Protein AF-A0A1B6K6C5-F1 (afdb_monomer_lite)

InterPro domains:
  IPR003094 Fructose-2,6-bisphosphatase [PTHR10606] (16-101)
  IPR013079 6-phosphofructo-2-kinase [PF01591] (18-101)
  IPR027417 P-loop containing nucleoside triphosphate hydrolase [G3DSA:3.40.50.300] (21-101)
  IPR027417 P-loop containing nucleoside triphosphate hydrolase [SSF52540] (20-98)

Foldseek 3Di:
DDDDDDDPDPDPPCPVCVVVDDDDDDFDDDPPPCSVVCQVVVCVVCVVVPHNDDDQDLVVLLVVQDPPVPDPVLVDPPPVVSVVSSVVSVVVSVVVVVVVD

Radius of gyration: 18.45 Å; chains: 1; bounding box: 52×24×51 Å

Structure (mmCIF, N/CA/C/O backbone):
data_AF-A0A1B6K6C5-F1
#
_entry.id   AF-A0A1B6K6C5-F1
#
loop_
_atom_site.group_PDB
_atom_site.id
_atom_site.type_symbol
_atom_site.label_atom_id
_atom_site.label_alt_id
_atom_site.label_comp_id
_atom_site.label_asy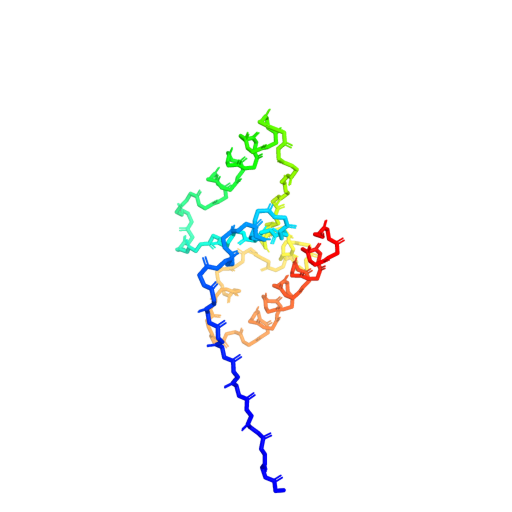m_id
_atom_site.label_entity_id
_atom_site.label_seq_id
_atom_site.pdbx_PDB_ins_code
_atom_site.Cartn_x
_atom_site.Cartn_y
_atom_site.Cartn_z
_atom_site.occupancy
_atom_site.B_iso_or_equiv
_atom_site.auth_seq_id
_atom_site.auth_comp_id
_atom_site.auth_asym_id
_atom_site.auth_atom_id
_atom_site.pdbx_PDB_model_num
ATOM 1 N N . ARG A 1 1 ? -33.249 6.642 -19.764 1.00 37.09 1 ARG A N 1
ATOM 2 C CA . ARG A 1 1 ? -33.397 5.396 -20.559 1.00 37.09 1 ARG A CA 1
ATOM 3 C C . ARG A 1 1 ? -31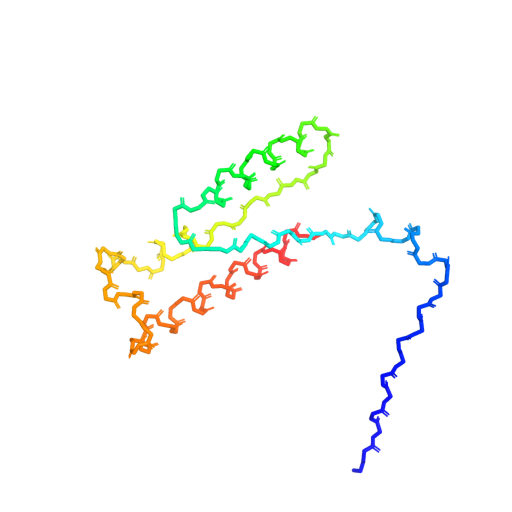.993 4.903 -20.900 1.00 37.09 1 ARG A C 1
ATOM 5 O O . ARG A 1 1 ? -31.151 5.728 -21.211 1.00 37.09 1 ARG A O 1
ATOM 12 N N . LYS A 1 2 ? -31.751 3.610 -20.666 1.00 41.59 2 LYS A N 1
ATOM 13 C CA . LYS A 1 2 ? -30.463 2.890 -20.658 1.00 41.59 2 LYS A CA 1
ATOM 14 C C . LYS A 1 2 ? -29.716 2.960 -21.999 1.00 41.59 2 LYS A C 1
ATOM 16 O O . LYS A 1 2 ? -30.375 3.171 -23.007 1.00 41.59 2 LYS A O 1
ATOM 21 N N . ASN A 1 3 ? -28.396 2.720 -21.954 1.00 32.97 3 ASN A N 1
ATOM 22 C CA . ASN A 1 3 ? -27.580 1.913 -22.892 1.00 32.97 3 ASN A CA 1
ATOM 23 C C . ASN A 1 3 ? -26.100 1.986 -22.442 1.00 32.97 3 ASN A C 1
ATOM 25 O O . ASN A 1 3 ? -25.362 2.866 -22.853 1.00 32.97 3 ASN A O 1
ATOM 29 N N . PHE A 1 4 ? -25.684 1.302 -21.372 1.00 50.00 4 PHE A N 1
ATOM 30 C CA . PHE A 1 4 ? -25.037 -0.025 -21.375 1.00 50.00 4 PHE A CA 1
ATOM 31 C C . PHE A 1 4 ? -24.554 -0.550 -22.739 1.00 50.00 4 PHE A C 1
ATOM 33 O O . PHE A 1 4 ? -25.292 -1.240 -23.433 1.00 50.00 4 PHE A O 1
ATOM 40 N N . GLN A 1 5 ? -23.278 -0.318 -23.052 1.00 36.06 5 GLN A N 1
ATOM 41 C CA . GLN A 1 5 ? -22.469 -1.243 -23.848 1.00 36.06 5 GLN A CA 1
ATOM 42 C C . GLN A 1 5 ? -21.085 -1.381 -23.201 1.00 36.06 5 GLN A C 1
ATOM 44 O O . GLN A 1 5 ? -20.197 -0.556 -23.383 1.00 36.06 5 GLN A O 1
ATOM 49 N N . ARG A 1 6 ? -20.916 -2.455 -22.421 1.00 46.12 6 ARG A N 1
ATOM 50 C CA . ARG A 1 6 ? -19.606 -3.075 -22.205 1.00 46.12 6 ARG A CA 1
ATOM 51 C C . ARG A 1 6 ? -19.243 -3.796 -23.501 1.00 46.12 6 ARG A C 1
ATOM 53 O O . ARG A 1 6 ? -19.898 -4.778 -23.835 1.00 46.12 6 ARG A O 1
ATOM 60 N N . GLN A 1 7 ? -18.207 -3.343 -24.196 1.00 38.59 7 GLN A N 1
ATOM 61 C CA . GLN A 1 7 ? -17.501 -4.169 -25.171 1.00 38.59 7 GLN A CA 1
ATOM 62 C C . GLN A 1 7 ? -16.105 -4.452 -24.626 1.00 38.59 7 GLN A C 1
ATOM 64 O O . GLN A 1 7 ? -15.251 -3.575 -24.597 1.00 38.59 7 GLN A O 1
ATOM 69 N N . VAL A 1 8 ? -15.897 -5.682 -24.159 1.00 45.72 8 VAL A N 1
ATOM 70 C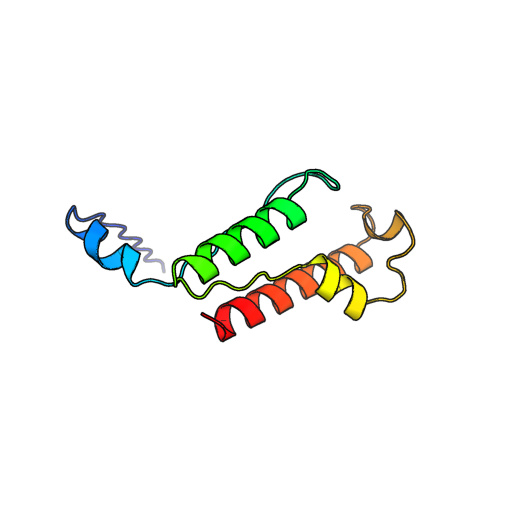 CA . VAL A 1 8 ? -14.560 -6.228 -23.920 1.00 45.72 8 VAL A CA 1
ATOM 71 C C . VAL A 1 8 ? -14.276 -7.144 -25.102 1.00 45.72 8 VAL A C 1
ATOM 73 O O . VAL A 1 8 ? -14.649 -8.314 -25.102 1.00 45.72 8 VAL A O 1
ATOM 76 N N . SER A 1 9 ? -13.700 -6.580 -26.159 1.00 42.19 9 SER A N 1
ATOM 77 C CA . SER A 1 9 ? -13.198 -7.339 -27.300 1.00 42.19 9 SER A CA 1
ATOM 78 C C . SER A 1 9 ? -11.726 -7.658 -27.057 1.00 42.19 9 SER A C 1
ATOM 80 O O . SER A 1 9 ? -10.866 -6.847 -27.391 1.00 42.19 9 SER A O 1
ATOM 82 N N . VAL A 1 10 ? -11.436 -8.822 -26.471 1.00 48.16 10 VAL A N 1
ATOM 83 C CA . VAL A 1 10 ? -10.057 -9.322 -26.360 1.00 48.16 10 VAL A CA 1
ATOM 84 C C . VAL A 1 10 ? -9.586 -9.685 -27.768 1.00 48.16 10 VAL A C 1
ATOM 86 O O . VAL A 1 10 ? -10.052 -10.665 -28.355 1.00 48.16 10 VAL A O 1
ATOM 89 N N . ARG A 1 11 ? -8.715 -8.860 -28.355 1.00 46.38 11 ARG A N 1
ATOM 90 C CA . ARG A 1 11 ? -8.115 -9.112 -29.673 1.00 46.38 11 ARG A CA 1
ATOM 91 C C . ARG A 1 11 ? -6.724 -9.691 -29.459 1.00 46.38 11 ARG A C 1
ATOM 93 O O . ARG A 1 11 ? -5.906 -9.121 -28.750 1.00 46.38 11 ARG A O 1
ATOM 100 N N . ILE A 1 12 ? -6.437 -10.798 -30.142 1.00 46.25 12 ILE A N 1
ATOM 101 C CA . ILE A 1 12 ? -5.223 -11.640 -30.048 1.00 46.25 12 ILE A CA 1
ATOM 102 C C . ILE A 1 12 ? -3.889 -10.894 -30.362 1.00 46.25 12 ILE A C 1
ATOM 104 O O . ILE A 1 12 ? -2.817 -11.486 -30.310 1.00 46.25 12 ILE A O 1
ATOM 108 N N . GLY A 1 13 ? -3.915 -9.570 -30.572 1.00 42.66 13 GLY A N 1
ATOM 109 C CA . GLY A 1 13 ? -2.747 -8.675 -30.608 1.00 42.66 13 GLY A CA 1
ATOM 110 C C . GLY A 1 13 ? -2.425 -7.926 -29.296 1.00 42.66 13 GLY A C 1
ATOM 111 O O . GLY A 1 13 ? -1.451 -7.182 -29.259 1.00 42.66 13 GLY A O 1
ATOM 112 N N . GLU A 1 14 ? -3.193 -8.097 -28.212 1.00 51.06 14 GLU A N 1
ATOM 113 C CA . GLU A 1 14 ? -3.054 -7.317 -26.959 1.00 51.06 14 GLU A CA 1
ATOM 114 C C . GLU A 1 14 ? -1.768 -7.567 -26.150 1.00 51.06 14 GLU A C 1
ATOM 116 O O . GLU A 1 14 ? -1.389 -6.732 -25.330 1.00 51.06 14 GLU A O 1
ATOM 121 N N . ARG A 1 15 ? -1.061 -8.685 -26.365 1.00 46.03 15 ARG A N 1
ATOM 122 C CA . ARG A 1 15 ? 0.098 -9.061 -25.528 1.00 46.03 15 ARG A CA 1
ATOM 123 C C . ARG A 1 15 ? 1.271 -8.080 -25.614 1.00 46.03 15 ARG A C 1
ATOM 125 O O . ARG A 1 15 ? 1.990 -7.930 -24.632 1.00 46.03 15 ARG A O 1
ATOM 132 N N . ALA A 1 16 ? 1.450 -7.399 -26.746 1.00 46.59 16 ALA A N 1
ATOM 133 C CA . ALA A 1 16 ? 2.580 -6.494 -26.960 1.00 46.59 16 ALA A CA 1
ATOM 134 C C . ALA A 1 16 ? 2.425 -5.127 -26.261 1.00 46.59 16 ALA A C 1
ATOM 136 O O . ALA A 1 16 ? 3.419 -4.439 -26.060 1.00 46.59 16 ALA A O 1
ATOM 137 N N . ASN A 1 17 ? 1.211 -4.747 -25.844 1.00 51.41 17 ASN A N 1
ATOM 138 C CA . ASN A 1 17 ? 0.965 -3.459 -25.182 1.00 51.41 17 ASN A CA 1
ATOM 139 C C . ASN A 1 17 ? 0.978 -3.546 -23.646 1.00 51.41 17 ASN A C 1
ATOM 141 O O . ASN A 1 17 ? 1.152 -2.525 -22.986 1.00 51.41 17 ASN A O 1
ATOM 145 N N . TYR A 1 18 ? 0.841 -4.744 -23.063 1.00 53.12 18 TYR A N 1
ATOM 146 C CA . TYR A 1 18 ? 0.852 -4.917 -21.603 1.00 53.12 18 TYR A CA 1
ATOM 147 C C . TYR A 1 18 ? 2.202 -4.566 -20.971 1.00 53.12 18 TYR A C 1
ATOM 149 O O . TYR A 1 18 ? 2.228 -4.037 -19.867 1.00 53.12 18 TYR A O 1
ATOM 157 N N . VAL A 1 19 ? 3.306 -4.810 -21.682 1.00 57.28 19 VAL A N 1
ATOM 158 C CA . VAL A 1 19 ? 4.676 -4.583 -21.186 1.00 57.28 19 VAL A CA 1
ATOM 159 C C . VAL A 1 19 ? 5.029 -3.103 -21.010 1.00 57.28 19 VAL A C 1
ATOM 161 O O . VAL A 1 19 ? 5.951 -2.796 -20.264 1.00 57.28 19 VAL A O 1
ATOM 164 N N . ASN A 1 20 ? 4.284 -2.194 -21.652 1.00 68.81 20 ASN A N 1
ATOM 165 C CA . ASN A 1 20 ? 4.479 -0.745 -21.529 1.00 68.81 20 ASN A CA 1
ATOM 166 C C . ASN A 1 20 ? 3.466 -0.078 -20.584 1.00 68.81 20 ASN A C 1
ATOM 168 O O . ASN A 1 20 ? 3.529 1.133 -20.382 1.00 68.81 20 ASN A O 1
ATOM 172 N N . SER A 1 21 ? 2.523 -0.837 -20.014 1.00 85.19 21 SER A N 1
ATOM 173 C CA . SER A 1 21 ? 1.600 -0.314 -19.007 1.00 85.19 21 SER A CA 1
ATOM 174 C C . SER A 1 21 ? 2.222 -0.460 -17.618 1.00 85.19 21 SER A C 1
ATOM 176 O O . SER A 1 21 ? 2.682 -1.553 -17.284 1.00 85.19 21 SER A O 1
ATOM 178 N N . PRO A 1 22 ? 2.166 0.570 -16.757 1.00 89.44 22 PRO A N 1
ATOM 179 C CA . PRO A 1 22 ? 2.556 0.423 -15.362 1.00 89.44 22 PRO A CA 1
ATOM 180 C C . PRO A 1 22 ? 1.768 -0.710 -14.680 1.00 89.44 22 PRO A C 1
ATOM 182 O O . PRO A 1 22 ? 0.600 -0.965 -14.998 1.00 89.44 22 PRO A O 1
ATOM 185 N N . HIS A 1 23 ? 2.410 -1.416 -13.747 1.00 91.00 23 HIS A N 1
ATOM 186 C CA . HIS A 1 23 ? 1.837 -2.573 -13.055 1.00 91.00 23 HIS A CA 1
ATOM 187 C C . HIS A 1 23 ? 1.774 -2.355 -11.543 1.00 91.00 23 HIS A C 1
ATOM 189 O O . HIS A 1 23 ? 2.709 -1.840 -10.932 1.00 91.00 23 HIS A O 1
ATOM 195 N N . VAL A 1 24 ? 0.685 -2.820 -10.925 1.00 94.81 24 VAL A N 1
ATOM 196 C CA . VAL A 1 24 ? 0.493 -2.801 -9.469 1.00 94.81 24 VAL A CA 1
ATOM 197 C C . VAL A 1 24 ? 0.434 -4.232 -8.952 1.00 94.81 24 VAL A C 1
ATOM 199 O O . VAL A 1 24 ? -0.397 -5.025 -9.390 1.00 94.81 24 VAL A O 1
ATOM 202 N N . ILE A 1 25 ? 1.295 -4.558 -7.987 1.00 94.94 25 ILE A N 1
ATOM 203 C CA . ILE A 1 25 ? 1.318 -5.873 -7.340 1.00 94.94 25 ILE A CA 1
ATOM 204 C C . ILE A 1 25 ? 0.703 -5.757 -5.939 1.00 94.94 25 ILE A C 1
ATOM 206 O O . ILE A 1 25 ? 1.318 -5.231 -5.011 1.00 94.94 25 ILE A O 1
ATOM 210 N N . CYS A 1 26 ? -0.513 -6.279 -5.768 1.00 95.69 26 CYS A N 1
ATOM 211 C CA . CYS A 1 26 ? -1.239 -6.238 -4.498 1.00 95.69 26 CYS A CA 1
ATOM 212 C C . CYS A 1 26 ? -0.919 -7.457 -3.620 1.00 95.69 26 CYS A C 1
ATOM 214 O O . CYS A 1 26 ? -1.268 -8.589 -3.952 1.00 95.69 26 CYS A O 1
ATOM 216 N N . MET A 1 27 ? -0.294 -7.231 -2.462 1.00 96.81 27 MET A N 1
ATOM 217 C CA . MET A 1 27 ? -0.041 -8.289 -1.476 1.00 96.81 27 MET A CA 1
ATOM 218 C C . MET A 1 27 ? -1.300 -8.586 -0.652 1.00 96.81 27 MET A C 1
ATOM 220 O O . MET A 1 27 ? -1.878 -7.681 -0.052 1.00 96.81 27 MET A O 1
ATOM 224 N N . VAL A 1 28 ? -1.674 -9.861 -0.530 1.00 95.69 28 VAL A N 1
ATOM 225 C CA . VAL A 1 28 ? -2.846 -10.312 0.242 1.00 95.69 28 VAL A CA 1
ATOM 226 C C . VAL A 1 28 ? -2.464 -11.334 1.312 1.00 95.69 28 VAL A C 1
ATOM 228 O O . VAL A 1 28 ? -1.446 -12.013 1.209 1.00 95.69 28 VAL A O 1
ATOM 231 N N . GLY A 1 29 ? -3.266 -11.422 2.376 1.00 94.62 29 GLY A N 1
ATOM 232 C CA . GLY A 1 29 ? -3.121 -12.438 3.423 1.00 94.62 29 GLY A CA 1
ATOM 233 C C . GLY A 1 29 ? -3.073 -11.892 4.852 1.00 94.62 29 GLY A C 1
ATOM 234 O O . GLY A 1 29 ? -2.828 -10.706 5.093 1.00 94.62 29 GLY A O 1
ATOM 235 N N . LEU A 1 30 ? -3.267 -12.794 5.818 1.00 94.69 30 LEU A N 1
ATOM 236 C CA . LEU A 1 30 ? -3.339 -12.492 7.253 1.00 94.69 30 LEU A CA 1
ATOM 237 C C . LEU A 1 30 ? -2.071 -11.800 7.793 1.00 94.69 30 LEU A C 1
ATOM 239 O O . LEU A 1 30 ? -1.000 -11.906 7.180 1.00 94.69 30 LEU A O 1
ATOM 243 N N . PRO A 1 31 ? -2.150 -11.069 8.922 1.00 92.81 31 PRO A N 1
ATOM 244 C CA . PRO A 1 31 ? -0.978 -10.498 9.591 1.00 92.81 31 PRO A CA 1
ATOM 245 C C . PRO A 1 31 ? 0.141 -11.530 9.820 1.00 92.81 31 PRO A C 1
ATOM 247 O O . PRO A 1 31 ? -0.116 -12.727 9.901 1.00 92.81 31 PRO A O 1
ATOM 250 N N . ALA A 1 32 ? 1.395 -11.065 9.870 1.00 92.44 32 ALA A N 1
ATOM 251 C CA . ALA A 1 32 ? 2.597 -11.892 10.070 1.00 92.44 32 ALA A CA 1
ATOM 252 C C . ALA A 1 32 ? 2.898 -12.972 8.999 1.00 92.44 32 ALA A C 1
ATOM 254 O O . ALA A 1 32 ? 3.807 -13.773 9.171 1.00 92.44 32 ALA A O 1
ATOM 255 N N . ARG A 1 33 ? 2.219 -12.972 7.842 1.00 96.62 33 ARG A N 1
ATOM 256 C CA . ARG A 1 33 ? 2.471 -13.928 6.737 1.00 96.62 33 ARG A CA 1
ATOM 257 C C . ARG A 1 33 ? 3.534 -13.486 5.719 1.00 96.62 33 ARG A C 1
ATOM 259 O O . ARG A 1 33 ? 3.373 -13.704 4.527 1.00 96.62 33 ARG A O 1
ATOM 266 N N . GLY A 1 34 ? 4.569 -12.766 6.145 1.00 95.44 34 GLY A N 1
ATOM 267 C CA . GLY A 1 34 ? 5.701 -12.417 5.269 1.00 95.44 34 GLY A CA 1
ATOM 268 C C . GLY A 1 34 ? 5.424 -11.437 4.114 1.00 95.44 34 GLY A C 1
ATOM 269 O O . GLY A 1 34 ? 6.337 -11.148 3.351 1.00 95.44 34 GLY A O 1
ATOM 270 N N . LYS A 1 35 ? 4.217 -10.865 3.990 1.00 97.12 35 LYS A N 1
ATOM 271 C CA . LYS A 1 35 ? 3.850 -9.934 2.898 1.00 97.12 35 LYS A CA 1
ATOM 272 C C . LYS A 1 35 ? 4.854 -8.794 2.693 1.00 97.12 35 LYS A C 1
ATOM 274 O O . LYS A 1 35 ? 5.327 -8.583 1.586 1.00 97.12 35 LYS A O 1
ATOM 279 N N . THR A 1 36 ? 5.209 -8.083 3.765 1.00 95.56 36 THR A N 1
ATOM 280 C CA . THR A 1 36 ? 6.182 -6.978 3.704 1.00 95.56 36 THR A CA 1
ATOM 281 C C . THR A 1 36 ? 7.575 -7.476 3.331 1.00 95.56 36 THR A C 1
ATOM 283 O O . THR A 1 36 ? 8.260 -6.836 2.546 1.00 95.56 36 THR A O 1
ATOM 286 N N . TYR A 1 37 ? 7.977 -8.643 3.839 1.00 96.62 37 TYR A N 1
ATOM 287 C CA . TYR A 1 37 ? 9.267 -9.242 3.505 1.00 96.62 37 TYR A CA 1
ATOM 288 C C . TYR A 1 37 ? 9.368 -9.566 2.010 1.00 96.62 37 TYR A C 1
ATOM 290 O O . TYR A 1 37 ? 10.344 -9.186 1.363 1.00 96.62 37 TYR A O 1
ATOM 298 N N . ILE A 1 38 ? 8.336 -10.214 1.456 1.00 97.50 38 ILE A N 1
ATOM 299 C CA . ILE A 1 38 ? 8.263 -10.551 0.031 1.00 97.50 38 ILE A CA 1
ATOM 300 C C . ILE A 1 38 ? 8.237 -9.275 -0.816 1.00 97.50 38 ILE A C 1
ATOM 302 O O . ILE A 1 38 ? 9.035 -9.166 -1.740 1.00 97.50 38 ILE A O 1
ATOM 306 N N . ALA A 1 39 ? 7.400 -8.288 -0.475 1.00 96.94 39 ALA A N 1
ATOM 307 C CA . ALA A 1 39 ? 7.312 -7.024 -1.211 1.00 96.94 39 ALA A CA 1
ATOM 308 C C . ALA A 1 39 ? 8.660 -6.284 -1.277 1.00 96.94 39 ALA A C 1
ATOM 310 O O . ALA A 1 39 ? 9.084 -5.865 -2.354 1.00 96.94 39 ALA A O 1
ATOM 311 N N . THR A 1 40 ? 9.373 -6.177 -0.151 1.00 96.75 40 THR A N 1
ATOM 312 C CA . THR A 1 40 ? 10.691 -5.525 -0.097 1.00 96.75 40 THR A CA 1
ATOM 313 C C . THR A 1 40 ? 11.743 -6.299 -0.888 1.00 96.75 40 THR A C 1
ATOM 315 O O . THR A 1 40 ? 12.525 -5.689 -1.617 1.00 96.75 40 THR A O 1
ATOM 318 N N . LYS A 1 41 ? 11.781 -7.635 -0.780 1.00 97.69 41 LYS A N 1
ATOM 319 C CA . LYS A 1 41 ? 12.717 -8.454 -1.568 1.00 97.69 41 LYS A CA 1
ATOM 320 C C . LYS A 1 41 ? 12.441 -8.358 -3.066 1.00 97.69 41 LYS A C 1
ATOM 322 O O . LYS A 1 41 ? 13.380 -8.184 -3.836 1.00 97.69 41 LYS A O 1
ATOM 327 N N . LEU A 1 42 ? 11.172 -8.435 -3.460 1.00 97.19 42 LEU A N 1
ATOM 328 C CA . LEU A 1 42 ? 10.750 -8.336 -4.852 1.00 97.19 42 LEU A CA 1
ATOM 329 C C . LEU A 1 42 ? 11.114 -6.972 -5.442 1.00 97.19 42 LEU A C 1
ATOM 331 O O . LEU A 1 42 ? 11.744 -6.920 -6.489 1.00 97.19 42 LEU A O 1
ATOM 335 N N . SER A 1 43 ? 10.803 -5.876 -4.744 1.00 96.88 43 SER A N 1
ATOM 336 C CA . SER A 1 43 ? 11.177 -4.529 -5.189 1.00 96.88 43 SER A CA 1
ATOM 337 C C . SER A 1 43 ? 12.692 -4.365 -5.326 1.00 96.88 43 SER A C 1
ATOM 339 O O . SER A 1 43 ? 13.147 -3.817 -6.324 1.00 96.88 43 SER A O 1
ATOM 341 N N . ARG A 1 44 ? 13.500 -4.884 -4.391 1.00 97.62 44 ARG A N 1
ATOM 342 C CA . ARG A 1 44 ? 14.970 -4.854 -4.520 1.00 97.62 44 ARG A CA 1
ATOM 343 C C . ARG A 1 44 ? 15.459 -5.603 -5.755 1.00 97.62 44 ARG A C 1
ATOM 345 O O . ARG A 1 44 ? 16.309 -5.085 -6.467 1.00 97.62 44 ARG A O 1
ATOM 352 N N . TYR A 1 45 ? 14.924 -6.796 -6.002 1.00 97.69 45 TYR A N 1
ATOM 353 C CA . TYR A 1 45 ? 15.283 -7.587 -7.176 1.00 97.69 45 TYR A CA 1
ATOM 354 C C . TYR A 1 45 ? 14.879 -6.893 -8.483 1.00 97.69 45 TYR A C 1
ATOM 356 O O . TYR A 1 45 ? 15.699 -6.787 -9.387 1.00 97.69 45 TYR A O 1
ATOM 364 N N . LEU A 1 46 ? 13.652 -6.368 -8.563 1.00 95.12 46 LEU A N 1
ATOM 365 C CA . LEU A 1 46 ? 13.161 -5.662 -9.748 1.00 95.12 46 LEU A CA 1
ATOM 366 C C . LEU A 1 46 ? 13.991 -4.409 -10.044 1.00 95.12 46 LEU A C 1
ATOM 368 O O . LEU A 1 46 ? 14.427 -4.225 -11.176 1.00 95.12 46 LEU A O 1
ATOM 372 N N . ASN A 1 47 ? 14.305 -3.608 -9.022 1.00 94.94 47 ASN A N 1
ATOM 373 C CA . ASN A 1 47 ? 15.197 -2.461 -9.191 1.00 94.94 47 ASN A CA 1
ATOM 374 C C . ASN A 1 47 ? 16.616 -2.888 -9.601 1.00 94.94 47 ASN A C 1
ATOM 376 O O . ASN A 1 47 ? 17.237 -2.213 -10.415 1.00 94.94 47 ASN A O 1
ATOM 380 N N . TRP A 1 48 ? 17.124 -4.012 -9.080 1.00 95.38 48 TRP A N 1
ATOM 381 C CA . TRP A 1 48 ? 18.446 -4.536 -9.445 1.00 95.38 48 TRP A CA 1
ATOM 382 C C . TRP A 1 48 ? 18.544 -4.918 -10.927 1.00 95.38 48 TRP A C 1
ATOM 384 O O . TRP A 1 48 ? 19.556 -4.623 -11.556 1.00 95.38 48 TRP A O 1
ATOM 394 N N . ILE A 1 49 ? 17.490 -5.502 -11.506 1.00 95.00 49 ILE A N 1
ATOM 395 C CA . ILE A 1 49 ? 17.433 -5.814 -12.947 1.00 95.00 49 ILE A CA 1
ATOM 396 C C . ILE A 1 49 ? 17.005 -4.619 -13.821 1.00 95.00 49 ILE A C 1
ATOM 398 O O . ILE A 1 49 ? 16.819 -4.783 -15.023 1.00 95.00 49 ILE A O 1
ATOM 402 N N . GLY A 1 50 ? 16.847 -3.424 -13.238 1.00 90.69 50 GLY A N 1
ATOM 403 C CA . GLY A 1 50 ? 16.562 -2.179 -13.962 1.00 90.69 50 GLY A CA 1
ATOM 404 C C . GLY A 1 50 ? 15.083 -1.794 -14.081 1.00 90.69 50 GLY A C 1
ATOM 405 O O . GLY A 1 50 ? 14.764 -0.836 -14.780 1.00 90.69 50 GLY A O 1
ATOM 406 N N . ILE A 1 51 ? 14.169 -2.488 -13.398 1.00 93.44 51 ILE A N 1
ATOM 407 C CA . ILE A 1 51 ? 12.738 -2.152 -13.379 1.00 93.44 51 ILE A CA 1
ATOM 408 C C . ILE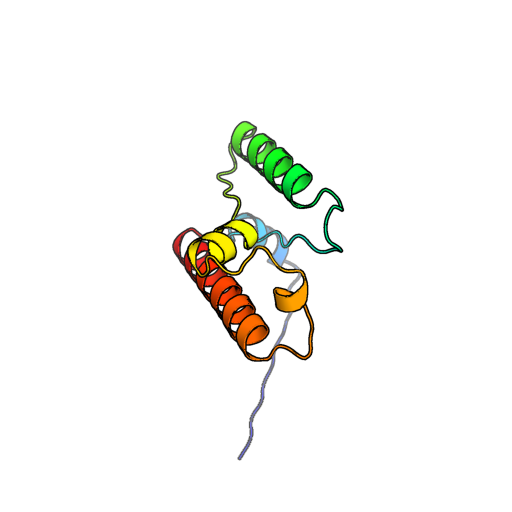 A 1 51 ? 12.447 -1.251 -12.176 1.00 93.44 51 ILE A C 1
ATOM 410 O O . ILE A 1 51 ? 12.420 -1.717 -11.032 1.00 93.44 51 ILE A O 1
ATOM 414 N N . ASN A 1 52 ? 12.177 0.033 -12.435 1.00 93.12 52 ASN A N 1
ATOM 415 C CA . ASN A 1 52 ? 11.821 1.003 -11.398 1.00 93.12 52 ASN A CA 1
ATOM 416 C C . ASN A 1 52 ? 10.591 0.521 -10.613 1.00 93.12 52 ASN A C 1
ATOM 418 O O . ASN A 1 52 ? 9.493 0.437 -11.158 1.00 93.12 52 ASN A O 1
ATOM 422 N N . THR A 1 53 ? 10.781 0.170 -9.341 1.00 95.75 53 THR A N 1
ATOM 423 C CA . THR A 1 53 ? 9.740 -0.441 -8.503 1.00 95.75 53 THR A CA 1
ATOM 424 C C . THR A 1 53 ? 9.728 0.172 -7.113 1.00 95.75 53 THR A C 1
ATOM 426 O O . THR A 1 53 ? 10.731 0.118 -6.399 1.00 95.75 53 THR A O 1
ATOM 429 N N . LYS A 1 54 ? 8.565 0.636 -6.651 1.00 96.38 54 LYS A N 1
ATOM 430 C CA . LYS A 1 54 ? 8.385 1.197 -5.306 1.00 96.38 54 LYS A CA 1
ATOM 431 C C . LYS A 1 54 ? 7.395 0.380 -4.476 1.00 96.38 54 LYS A C 1
ATOM 433 O O . LYS A 1 54 ? 6.396 -0.118 -4.986 1.00 96.38 54 LYS A O 1
ATOM 438 N N . VAL A 1 55 ? 7.677 0.239 -3.179 1.00 96.94 55 VAL A N 1
ATOM 439 C CA . VAL A 1 55 ? 6.781 -0.421 -2.217 1.00 96.94 55 VAL A CA 1
ATOM 440 C C . VAL A 1 55 ? 5.956 0.631 -1.486 1.00 96.94 55 VAL A C 1
ATOM 442 O O . VAL A 1 55 ? 6.512 1.565 -0.916 1.00 96.94 55 VAL A O 1
ATOM 445 N N . PHE A 1 56 ? 4.640 0.431 -1.441 1.00 96.56 56 PHE A N 1
ATOM 446 C CA . PHE A 1 56 ? 3.705 1.256 -0.676 1.00 96.56 56 PHE A CA 1
ATOM 447 C C . PHE A 1 56 ? 3.135 0.430 0.481 1.00 96.56 56 PHE A C 1
ATOM 449 O O . PHE A 1 56 ? 2.378 -0.522 0.279 1.00 96.56 56 PHE A O 1
ATOM 456 N N . ASN A 1 57 ? 3.529 0.751 1.715 1.00 94.75 57 ASN A N 1
ATOM 457 C CA . ASN A 1 57 ? 3.167 -0.030 2.896 1.00 94.75 57 ASN A CA 1
ATOM 458 C C . ASN A 1 57 ? 2.025 0.629 3.678 1.00 94.75 57 ASN A C 1
ATOM 460 O O . ASN A 1 57 ? 2.265 1.531 4.474 1.00 94.75 57 ASN A O 1
ATOM 464 N N . LEU A 1 58 ? 0.795 0.117 3.554 1.00 92.12 58 LEU A N 1
ATOM 465 C CA . LEU A 1 58 ? -0.379 0.644 4.277 1.00 92.12 58 LEU A CA 1
ATOM 466 C C . LEU A 1 58 ? -0.192 0.717 5.806 1.00 92.12 58 LEU A C 1
ATOM 468 O O . LEU A 1 58 ? -0.856 1.508 6.475 1.00 92.12 58 LEU A O 1
ATOM 472 N N . GLY A 1 59 ? 0.692 -0.106 6.382 1.00 89.94 59 GLY A N 1
ATOM 473 C CA . GLY A 1 59 ? 1.020 -0.035 7.803 1.00 89.94 59 GLY A CA 1
ATOM 474 C C . GLY A 1 59 ? 1.712 1.272 8.202 1.00 89.94 59 GLY A C 1
ATOM 475 O O . GLY A 1 59 ? 1.506 1.729 9.321 1.00 89.94 59 GLY A O 1
ATOM 476 N N . GLU A 1 60 ? 2.497 1.878 7.308 1.00 90.88 60 GLU A N 1
ATOM 477 C CA . GLU A 1 60 ? 3.160 3.173 7.526 1.00 90.88 60 GLU A CA 1
ATOM 478 C C . GLU A 1 60 ? 2.157 4.319 7.462 1.00 90.88 60 GLU A C 1
ATOM 480 O O . GLU A 1 60 ? 2.075 5.092 8.412 1.00 90.88 60 GLU A O 1
ATOM 485 N N . TYR A 1 61 ? 1.305 4.340 6.432 1.00 92.69 61 TYR A N 1
ATOM 486 C CA . TYR A 1 61 ? 0.202 5.303 6.319 1.00 92.69 61 TYR A CA 1
ATOM 487 C C . TYR A 1 61 ? -0.664 5.323 7.577 1.00 92.69 61 TYR A C 1
ATOM 489 O O . TYR A 1 61 ? -0.956 6.380 8.128 1.00 92.69 61 TYR A O 1
ATOM 497 N N . ARG A 1 62 ? -1.014 4.140 8.091 1.00 90.44 62 ARG A N 1
ATOM 498 C CA . ARG A 1 62 ? -1.791 4.024 9.324 1.00 90.44 62 ARG A CA 1
ATOM 499 C C . ARG A 1 62 ? -1.036 4.525 10.558 1.00 90.44 62 ARG A C 1
ATOM 501 O O . ARG A 1 62 ? -1.650 5.164 11.403 1.00 90.44 62 ARG A O 1
ATOM 508 N N . ARG A 1 63 ? 0.266 4.239 10.681 1.00 89.31 63 ARG A N 1
ATOM 509 C CA . ARG A 1 63 ? 1.087 4.728 11.806 1.00 89.31 63 ARG A CA 1
ATOM 510 C C . ARG A 1 63 ? 1.229 6.249 11.804 1.00 89.31 63 ARG A C 1
ATOM 512 O O . ARG A 1 63 ? 1.332 6.830 12.874 1.00 89.31 63 ARG A O 1
ATOM 519 N N . HIS A 1 64 ? 1.231 6.876 10.630 1.00 86.25 64 HIS A N 1
ATOM 520 C CA . HIS A 1 64 ? 1.253 8.335 10.515 1.00 86.25 64 HIS A CA 1
ATOM 521 C C . HIS A 1 64 ? -0.128 8.955 10.766 1.00 86.25 64 HIS A C 1
ATOM 523 O O . HIS A 1 64 ? -0.211 10.057 11.294 1.00 86.25 64 HIS A O 1
ATOM 529 N N . ALA A 1 65 ? -1.208 8.248 10.422 1.00 84.19 65 ALA A N 1
ATOM 530 C CA . ALA A 1 65 ? -2.574 8.737 10.590 1.00 84.19 65 ALA A CA 1
ATOM 531 C C . ALA A 1 65 ? -3.090 8.678 12.039 1.00 84.19 65 ALA A C 1
ATOM 533 O O . ALA A 1 65 ? -4.011 9.415 12.378 1.00 84.19 65 ALA A O 1
ATOM 534 N N . THR A 1 66 ? -2.556 7.797 12.895 1.00 77.19 66 THR A N 1
ATOM 535 C CA . THR A 1 66 ? -3.019 7.685 14.286 1.00 77.19 66 THR A CA 1
ATOM 536 C C . THR A 1 66 ? -1.958 7.137 15.242 1.00 77.19 66 THR A C 1
ATOM 538 O O . THR A 1 66 ? -1.261 6.161 14.955 1.00 77.19 66 THR A O 1
ATOM 541 N N . THR A 1 67 ? -1.882 7.725 16.436 1.00 71.75 67 THR A N 1
ATOM 542 C CA . THR A 1 67 ? -1.080 7.233 17.568 1.00 71.75 67 THR A CA 1
ATOM 543 C C . THR A 1 67 ? -1.779 6.110 18.346 1.00 71.75 67 THR A C 1
ATOM 545 O O . THR A 1 67 ? -1.115 5.368 19.075 1.00 71.75 67 THR A O 1
ATOM 548 N N . ALA A 1 68 ? -3.090 5.911 18.138 1.00 63.16 68 ALA A N 1
ATOM 549 C CA . ALA A 1 68 ? -3.918 4.887 18.789 1.00 63.16 68 ALA A CA 1
ATOM 550 C C . ALA A 1 68 ? -3.692 3.459 18.245 1.00 63.16 68 ALA A C 1
ATOM 552 O O . ALA A 1 68 ? -4.350 2.507 18.657 1.00 63.16 68 ALA A O 1
ATOM 553 N N . TYR A 1 69 ? -2.712 3.277 17.354 1.00 63.59 69 TYR A N 1
ATOM 554 C CA . TYR A 1 69 ? -2.361 2.004 16.714 1.00 63.59 69 TYR A CA 1
ATOM 555 C C . TYR A 1 69 ? -1.958 0.864 17.684 1.00 63.59 69 TYR A C 1
ATOM 557 O O . TYR A 1 69 ? -1.750 -0.275 17.264 1.00 63.59 69 TYR A O 1
ATOM 565 N N . LYS A 1 70 ? -1.806 1.151 18.981 1.00 65.06 70 LYS A N 1
ATOM 566 C CA . LYS A 1 70 ? -1.243 0.221 19.970 1.00 65.06 70 LYS A CA 1
ATOM 567 C C . LYS A 1 70 ? -2.231 -0.836 20.486 1.00 65.06 70 LYS A C 1
ATOM 569 O O . LYS A 1 70 ? -1.771 -1.831 21.037 1.00 65.06 70 LYS A O 1
ATOM 574 N N . SER A 1 71 ? -3.543 -0.658 20.301 1.00 76.44 71 SER A N 1
ATOM 575 C CA . SER A 1 71 ? -4.565 -1.604 20.783 1.00 76.44 71 SER A CA 1
ATOM 576 C C . SER A 1 71 ? -5.090 -2.517 19.668 1.00 76.44 71 SER A C 1
ATOM 578 O O . SER A 1 71 ? -5.289 -2.086 18.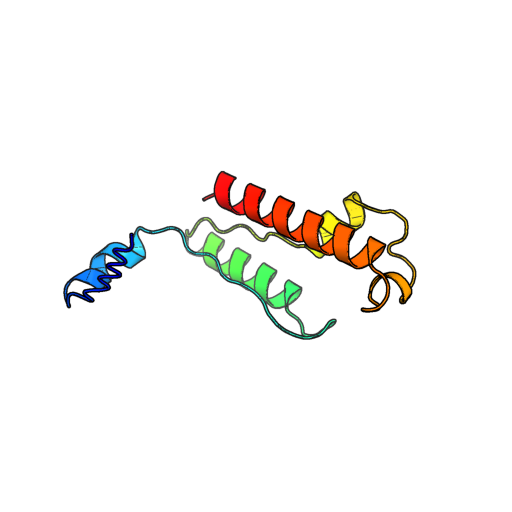530 1.00 76.44 71 SER A O 1
ATOM 580 N N . HIS A 1 72 ? -5.374 -3.783 20.002 1.00 80.62 72 HIS A N 1
ATOM 581 C CA . HIS A 1 72 ? -6.056 -4.719 19.098 1.00 80.62 72 HIS A CA 1
ATOM 582 C C . HIS A 1 72 ? -7.470 -4.241 18.722 1.00 80.62 72 HIS A C 1
ATOM 584 O O . HIS A 1 72 ? -7.968 -4.582 17.649 1.00 80.62 72 HIS A O 1
ATOM 590 N N . GLU A 1 73 ? -8.085 -3.396 19.553 1.00 81.88 73 GLU A N 1
ATOM 591 C CA . GLU A 1 73 ? -9.410 -2.806 19.322 1.00 81.88 73 GLU A CA 1
ATOM 592 C C . GLU A 1 73 ? -9.507 -2.034 18.005 1.00 81.88 73 GLU A C 1
ATOM 594 O O . GLU A 1 73 ? -10.554 -2.036 17.361 1.00 81.88 73 GLU A O 1
ATOM 599 N N . PHE A 1 74 ? -8.395 -1.454 17.546 1.00 85.75 74 PHE A N 1
ATOM 600 C CA . PHE A 1 74 ? -8.320 -0.757 16.263 1.00 85.75 74 PHE A CA 1
ATOM 601 C C . PHE A 1 74 ? -8.616 -1.681 15.064 1.00 85.75 74 PHE A C 1
ATOM 603 O O . PHE A 1 74 ? -9.015 -1.243 13.987 1.00 85.75 74 PHE A O 1
ATOM 610 N N . PHE A 1 75 ? -8.385 -2.985 15.204 1.00 86.62 75 PHE A N 1
ATOM 611 C CA . PHE A 1 75 ? -8.567 -3.934 14.108 1.00 86.62 75 PHE A CA 1
ATOM 612 C C . PHE A 1 75 ? -9.905 -4.660 14.127 1.00 86.62 75 PHE A C 1
ATOM 614 O O . PHE A 1 75 ? -10.171 -5.421 13.188 1.00 86.62 75 PHE A O 1
ATOM 621 N N . ARG A 1 76 ? -10.735 -4.426 15.148 1.00 87.81 76 ARG A N 1
ATOM 622 C CA . ARG A 1 76 ? -12.057 -5.033 15.226 1.00 87.81 76 ARG A CA 1
ATOM 623 C C . ARG A 1 76 ? -12.970 -4.488 14.127 1.00 87.81 76 ARG A C 1
ATOM 625 O O . ARG A 1 76 ? -12.820 -3.356 13.676 1.00 87.81 76 ARG A O 1
ATOM 632 N N . GLN A 1 77 ? -13.885 -5.332 13.662 1.00 86.88 77 GLN A N 1
ATOM 633 C CA . GLN A 1 77 ? -14.796 -4.995 12.564 1.00 86.88 77 GLN A CA 1
ATOM 634 C C . GLN A 1 77 ? -15.969 -4.117 13.009 1.00 86.88 77 GLN A C 1
ATOM 636 O O . GLN A 1 77 ? -16.529 -3.409 12.183 1.00 86.88 77 GLN A O 1
ATOM 641 N N . ASP A 1 78 ? -16.313 -4.156 14.296 1.00 90.38 78 ASP A N 1
ATOM 642 C CA . ASP A 1 78 ? -17.350 -3.334 14.927 1.00 90.38 78 ASP A CA 1
ATOM 643 C C . ASP A 1 78 ? -16.885 -1.897 15.220 1.00 90.38 78 ASP A C 1
ATOM 645 O O . ASP A 1 78 ? -17.700 -1.035 15.532 1.00 90.38 78 ASP A O 1
ATOM 649 N N . ASN A 1 79 ? -15.587 -1.611 15.091 1.00 90.31 79 ASN A N 1
ATOM 650 C CA . ASN A 1 79 ? -15.040 -0.272 15.266 1.00 90.31 79 ASN A CA 1
ATOM 651 C C . ASN A 1 79 ? -15.133 0.526 13.954 1.00 90.31 79 ASN A C 1
ATOM 653 O O . ASN A 1 79 ? -14.209 0.519 13.132 1.00 90.31 79 ASN A O 1
ATOM 657 N N . GLU A 1 80 ? -16.259 1.214 13.758 1.00 91.62 80 GLU A N 1
ATOM 658 C CA . GLU A 1 80 ? -16.526 2.020 12.559 1.00 91.62 80 GLU A CA 1
ATOM 659 C C . GLU A 1 80 ? -15.489 3.133 12.344 1.00 91.62 80 GLU A C 1
ATOM 661 O O . GLU A 1 80 ? -15.051 3.364 11.214 1.00 91.62 80 GLU A O 1
ATOM 666 N N . GLU A 1 81 ? -15.028 3.774 13.421 1.00 89.12 81 GLU A N 1
ATOM 667 C CA . GLU A 1 81 ? -14.016 4.832 13.365 1.00 89.12 81 GLU A CA 1
ATOM 668 C C . GLU A 1 81 ? -12.682 4.288 12.835 1.00 89.12 81 GLU A C 1
ATOM 670 O O . GLU A 1 81 ? -12.100 4.818 11.881 1.00 89.12 81 GLU A O 1
ATOM 675 N N . ALA 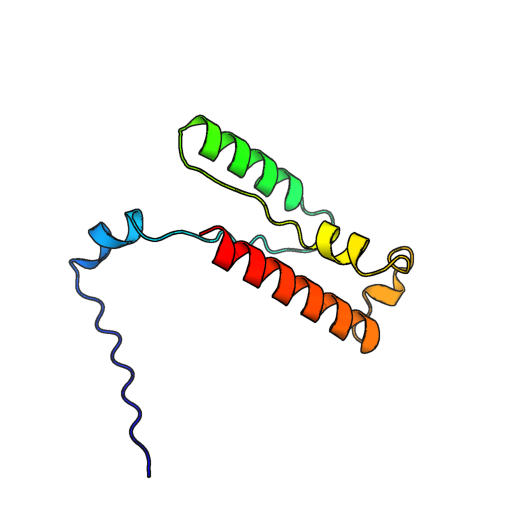A 1 82 ? -12.213 3.167 13.386 1.00 89.25 82 ALA A N 1
ATOM 676 C CA . ALA A 1 82 ? -10.977 2.547 12.930 1.00 89.25 82 ALA A CA 1
ATOM 677 C C . ALA A 1 82 ? -11.097 2.011 11.495 1.00 89.25 82 ALA A C 1
ATOM 679 O O . ALA A 1 82 ? -10.140 2.089 10.716 1.00 89.25 82 ALA A O 1
ATOM 680 N N . MET A 1 83 ? -12.270 1.509 11.105 1.00 92.06 83 MET A N 1
ATOM 681 C CA . MET A 1 83 ? -12.558 1.113 9.725 1.00 92.06 83 MET A CA 1
ATOM 682 C C . MET A 1 83 ? -12.509 2.305 8.760 1.00 92.06 83 MET A C 1
ATOM 684 O O . MET A 1 83 ? -11.922 2.183 7.676 1.00 92.06 83 MET A O 1
ATOM 688 N N . ALA A 1 84 ? -13.035 3.467 9.153 1.00 92.06 84 ALA A N 1
ATOM 689 C CA . ALA A 1 84 ? -12.946 4.699 8.374 1.00 92.06 84 ALA A CA 1
ATOM 690 C C . ALA A 1 84 ? -11.485 5.148 8.199 1.00 92.06 84 ALA A C 1
ATOM 692 O O . ALA A 1 84 ? -11.046 5.378 7.068 1.00 92.06 84 ALA A O 1
ATOM 693 N N . ILE A 1 85 ? -10.689 5.156 9.277 1.00 91.69 85 ILE A N 1
ATOM 694 C CA . ILE A 1 85 ? -9.253 5.491 9.229 1.00 91.69 85 ILE A CA 1
ATOM 695 C C . ILE A 1 85 ? -8.496 4.527 8.308 1.00 91.69 85 ILE A C 1
ATOM 697 O O . ILE A 1 85 ? -7.712 4.954 7.458 1.00 91.69 85 ILE A O 1
ATOM 701 N N . ARG A 1 86 ? -8.737 3.215 8.428 1.00 92.00 86 ARG A N 1
ATOM 702 C CA . ARG A 1 86 ? -8.106 2.192 7.572 1.00 92.00 86 ARG A CA 1
ATOM 703 C C . ARG A 1 86 ? -8.458 2.387 6.100 1.00 92.00 86 ARG A C 1
ATOM 705 O O . ARG A 1 86 ? -7.581 2.255 5.246 1.00 92.00 86 ARG A O 1
ATOM 712 N N . THR A 1 87 ? -9.715 2.717 5.814 1.00 93.88 87 THR A N 1
ATOM 713 C CA . THR A 1 87 ? -10.192 2.998 4.455 1.00 93.88 87 THR A CA 1
ATOM 714 C C . THR A 1 87 ? -9.528 4.252 3.894 1.00 93.88 87 THR A C 1
ATOM 716 O O . THR A 1 87 ? -9.062 4.242 2.755 1.00 93.88 87 THR A O 1
ATOM 719 N N . GLN A 1 88 ? -9.403 5.308 4.700 1.00 94.25 88 GLN A N 1
ATOM 720 C CA . GLN A 1 88 ? -8.723 6.532 4.289 1.00 94.25 88 GLN A CA 1
ATOM 721 C C . GLN A 1 88 ? -7.233 6.294 4.015 1.00 94.25 88 GLN A C 1
ATOM 723 O O . GLN A 1 88 ? -6.716 6.746 2.997 1.00 94.25 88 GLN A O 1
ATOM 728 N N . CYS A 1 89 ? -6.552 5.513 4.859 1.00 93.88 89 CYS A N 1
ATOM 729 C CA . CYS A 1 89 ? -5.157 5.131 4.630 1.00 93.88 89 CYS A CA 1
ATOM 730 C C . CYS A 1 89 ? -4.980 4.376 3.305 1.00 93.88 89 CYS A C 1
ATOM 732 O O . CYS A 1 89 ? -4.017 4.621 2.583 1.00 93.88 89 CYS A O 1
ATOM 734 N N . ALA A 1 90 ? -5.910 3.474 2.974 1.00 94.94 90 ALA A N 1
ATOM 735 C CA . ALA A 1 90 ? -5.883 2.747 1.708 1.00 94.94 90 ALA A CA 1
ATOM 736 C C . ALA A 1 90 ? -6.081 3.679 0.501 1.00 94.94 90 ALA A C 1
ATOM 738 O O . ALA A 1 90 ? -5.374 3.532 -0.493 1.00 94.94 90 ALA A O 1
ATOM 739 N N . ARG A 1 91 ? -6.988 4.663 0.596 1.00 95.81 91 ARG A N 1
ATOM 740 C CA . ARG A 1 91 ? -7.178 5.685 -0.449 1.00 95.81 91 ARG A CA 1
ATOM 741 C C . ARG A 1 91 ? -5.938 6.552 -0.641 1.00 95.81 91 ARG A C 1
ATOM 743 O O . ARG A 1 91 ? -5.527 6.759 -1.774 1.00 95.81 91 ARG A O 1
ATOM 750 N N . ASN A 1 92 ? -5.319 7.007 0.447 1.00 95.06 92 ASN A N 1
ATOM 751 C CA . ASN A 1 92 ? -4.103 7.818 0.377 1.00 95.06 92 ASN A CA 1
ATOM 752 C C . ASN A 1 92 ? -2.960 7.040 -0.290 1.00 95.06 92 ASN A C 1
ATOM 754 O O . ASN A 1 92 ? -2.330 7.547 -1.210 1.00 95.06 92 ASN A O 1
ATOM 758 N N . ALA A 1 93 ? -2.752 5.780 0.107 1.00 95.44 93 ALA A N 1
ATOM 759 C CA . ALA A 1 93 ? -1.751 4.925 -0.526 1.00 95.44 93 ALA A CA 1
ATOM 760 C C . ALA A 1 93 ? -2.039 4.702 -2.021 1.00 95.44 93 ALA A C 1
ATOM 762 O O . ALA A 1 93 ? -1.112 4.697 -2.823 1.00 95.44 93 ALA A O 1
ATOM 763 N N . LEU A 1 94 ? -3.309 4.542 -2.410 1.00 95.62 94 LEU A N 1
ATOM 764 C CA . LEU A 1 94 ? -3.687 4.397 -3.817 1.00 95.62 94 LEU A CA 1
ATOM 765 C C . LEU A 1 94 ? -3.423 5.678 -4.622 1.00 95.62 94 LEU A C 1
ATOM 767 O O . LEU A 1 94 ? -2.912 5.592 -5.734 1.00 95.62 94 LEU A O 1
ATOM 771 N N . ASN A 1 95 ? -3.715 6.853 -4.061 1.00 96.50 95 ASN A N 1
ATOM 772 C CA . ASN A 1 95 ? -3.413 8.134 -4.703 1.00 96.50 95 ASN A CA 1
ATOM 773 C C . ASN A 1 95 ? -1.903 8.312 -4.923 1.00 96.50 95 ASN A C 1
ATOM 775 O O . ASN A 1 95 ? -1.484 8.737 -6.000 1.00 96.50 95 ASN A O 1
ATOM 779 N N . ASP A 1 96 ? -1.085 7.930 -3.941 1.00 96.25 96 ASP A N 1
ATOM 780 C CA . ASP A 1 96 ? 0.375 7.973 -4.063 1.00 96.25 96 ASP A CA 1
ATOM 781 C C . ASP A 1 96 ? 0.898 6.984 -5.111 1.00 96.25 96 ASP A C 1
ATOM 783 O O . ASP A 1 96 ? 1.850 7.294 -5.826 1.00 96.25 96 ASP A O 1
ATOM 787 N N . VAL A 1 97 ? 0.268 5.809 -5.236 1.00 95.75 97 VAL A N 1
ATOM 788 C CA . VAL A 1 97 ? 0.560 4.852 -6.313 1.00 95.75 97 VAL A CA 1
ATOM 789 C C . VAL A 1 97 ? 0.244 5.479 -7.668 1.00 95.75 97 VAL A C 1
ATOM 791 O O . VAL A 1 97 ? 1.114 5.498 -8.529 1.00 95.75 97 VAL A O 1
ATOM 794 N N . CYS A 1 98 ? -0.954 6.041 -7.854 1.00 94.12 98 CYS A N 1
ATOM 795 C CA . CYS A 1 98 ? -1.348 6.685 -9.112 1.00 94.12 98 CYS A CA 1
ATOM 796 C C . CYS A 1 98 ? -0.487 7.901 -9.473 1.00 94.12 98 CYS A C 1
ATOM 798 O O . CYS A 1 98 ? -0.355 8.207 -10.647 1.00 94.12 98 CYS A O 1
ATOM 800 N N . THR A 1 99 ? 0.068 8.598 -8.482 1.00 95.94 99 THR A N 1
ATOM 801 C CA . THR A 1 99 ? 0.972 9.739 -8.705 1.00 95.94 99 THR A CA 1
ATOM 802 C C . THR A 1 99 ? 2.388 9.285 -9.076 1.00 95.94 99 THR A C 1
ATOM 804 O O . THR A 1 99 ? 3.141 10.038 -9.686 1.00 95.94 99 THR A O 1
ATOM 807 N N . TRP A 1 100 ? 2.783 8.081 -8.655 1.00 95.62 100 TRP A N 1
ATOM 808 C CA . TRP A 1 100 ? 4.117 7.536 -8.902 1.00 95.62 100 TRP A CA 1
ATOM 809 C C . TRP A 1 100 ? 4.233 6.762 -10.221 1.00 95.62 100 TRP A C 1
ATOM 811 O O . TRP A 1 100 ? 5.318 6.753 -10.803 1.00 95.62 100 TRP A O 1
ATOM 821 N N . LEU A 1 101 ? 3.158 6.084 -10.636 1.00 89.62 101 LEU A N 1
ATOM 822 C CA . LEU A 1 101 ? 3.057 5.371 -11.917 1.00 89.62 101 LEU A CA 1
ATOM 823 C C . LEU A 1 101 ? 2.917 6.345 -13.090 1.00 89.62 101 LEU A C 1
ATOM 825 O O . LEU A 1 101 ? 3.476 6.011 -14.156 1.00 89.62 101 LEU A O 1
#

Sequence (101 aa):
RKNFQRQVSVRIGERANYVNSPHVICMVGLPARGKTYIATKLSRYLNWIGINTKVFNLGEYRRHATTAYKSHEFFRQDNEEAMAIRTQCARNALNDVCTWL

Secondary structure (DSSP, 8-state):
-----------TTTHHHHTTS-------SSTTSSHHHHHHHHHHHHHHTT-------HHHHHHHH-GGGGSGGGG-TT-HHHHHHHHHHHHHHHHHHHHH-

Organism: NCBI:txid320908

pLDDT: mean 82.45, std 19.41, range [32.97, 97.69]